Protein AF-A0AAW9K4K8-F1 (afdb_monomer)

Foldseek 3Di:
DDPLVVLVVVLVVQLVVLVVVLVVLVVVLVVLVVVLVVVVVVLVVVVVVDPDPPVVSVVVNVVSVVVNVVSVVVSVVVSVVSVVSNVVSVVVSVVVSVVVVVVD

Secondary structure (DSSP, 8-state):
--HHHHHHHHHHHHHHHHHHHHHHHHHHHHHHHHHHHHHHHHHHHHHHH-SS--HHHHHHHHHHHHHHHHHHHHHHHHHHHHHHHHHHHHHHHHHHHHHHHHH-

Sequence (104 aa):
MDKEEQLRKDYQQTRIRLEDQEDDIKALQRKGQKIAEEAYSELNYILLDRSENDDSLNEARIELTYLEEDLLAELNREKKKVILQQEDAEQQYKSDLKKLREGE

pLDDT: mean 91.82, std 9.55, range [55.84, 98.44]

Nearest PDB structures (foldseek):
  2i1k-assembly1_A  TM=5.585E-01  e=2.785E+00  Spodoptera frugiperda
  8i4v-assembly1_A  TM=3.124E-01  e=4.966E+00  Saccharomyces cerevisiae S288C

Radius of gyration: 23.29 Å; Cα contacts (8 Å, |Δi|>4): 38; chains: 1; bounding box: 54×18×63 Å

Solvent-accessible surface area (backbone atoms only — not comparable to full-atom values): 5731 Å² total; per-residue (Å²): 130,58,71,67,59,50,54,52,50,55,46,51,55,52,48,51,56,42,49,52,52,44,49,52,47,53,50,50,51,56,52,49,51,52,52,50,53,51,52,53,51,53,52,49,53,54,53,69,74,40,97,58,92,53,66,68,60,53,49,51,53,53,52,50,50,52,54,51,51,51,51,52,53,50,50,51,53,54,45,51,51,43,54,51,51,51,52,50,50,53,54,49,49,54,52,52,52,50,52,52,65,75,72,108

Mean predicted aligned error: 5.39 Å

Organism: Carnobacterium maltaromaticum (NCBI:txid2751)

Structure (mmCIF, N/CA/C/O backbone):
data_AF-A0AAW9K4K8-F1
#
_entry.id   AF-A0AAW9K4K8-F1
#
loop_
_atom_site.group_PDB
_atom_site.id
_atom_site.type_symbol
_atom_site.label_atom_id
_atom_site.label_alt_id
_atom_site.label_comp_id
_atom_site.label_asym_id
_atom_site.label_entity_id
_atom_site.label_seq_id
_atom_site.pdbx_PDB_ins_code
_atom_site.Cartn_x
_atom_site.Cartn_y
_atom_site.Cartn_z
_atom_site.occupancy
_atom_site.B_iso_or_equiv
_atom_site.auth_seq_id
_atom_site.auth_comp_id
_atom_site.auth_asym_id
_atom_site.auth_atom_id
_atom_site.pdbx_PDB_model_num
ATOM 1 N N . MET A 1 1 ? -28.124 -9.416 20.553 1.00 60.19 1 MET A N 1
ATOM 2 C CA . MET A 1 1 ? -26.661 -9.381 20.375 1.00 60.19 1 MET A CA 1
ATOM 3 C C . MET A 1 1 ? -26.151 -8.347 21.354 1.00 60.19 1 MET A C 1
ATOM 5 O O . MET A 1 1 ? -26.805 -7.316 21.473 1.00 60.19 1 MET A O 1
ATOM 9 N N . ASP A 1 2 ? -25.108 -8.665 22.112 1.00 87.50 2 ASP A N 1
ATOM 10 C CA . ASP A 1 2 ? -24.512 -7.726 23.063 1.00 87.50 2 ASP A CA 1
ATOM 11 C C . ASP A 1 2 ? -23.917 -6.522 22.307 1.00 87.50 2 ASP A C 1
ATOM 13 O O . ASP A 1 2 ? -23.418 -6.684 21.190 1.00 87.50 2 ASP A O 1
ATOM 17 N N . LYS A 1 3 ? -24.022 -5.313 22.868 1.00 88.88 3 LYS A N 1
ATOM 18 C CA . LYS A 1 3 ? -23.511 -4.086 22.236 1.00 88.88 3 LYS A CA 1
ATOM 19 C C . LYS A 1 3 ? -21.991 -4.130 22.098 1.00 88.88 3 LYS A C 1
ATOM 21 O O . LYS A 1 3 ? -21.478 -3.668 21.080 1.00 88.88 3 LYS A O 1
ATOM 26 N N . GLU A 1 4 ? -21.293 -4.725 23.066 1.00 92.06 4 GLU A N 1
ATOM 27 C CA . GLU A 1 4 ? -19.841 -4.934 22.997 1.00 92.06 4 GLU A CA 1
ATOM 28 C C . GLU A 1 4 ? -19.474 -5.886 21.845 1.00 92.06 4 GLU A C 1
ATOM 30 O O . GLU A 1 4 ? -18.580 -5.590 21.051 1.00 92.06 4 GLU A O 1
ATOM 35 N N . GLU A 1 5 ? -20.220 -6.983 21.683 1.00 93.00 5 GLU A N 1
ATOM 36 C CA . GLU A 1 5 ? -19.995 -7.956 20.605 1.00 93.00 5 GLU A CA 1
ATOM 37 C C . GLU A 1 5 ? -20.242 -7.347 19.215 1.00 93.00 5 GLU A C 1
ATOM 39 O O . GLU A 1 5 ? -19.490 -7.612 18.275 1.00 93.00 5 GLU A O 1
ATOM 44 N N . GLN A 1 6 ? -21.253 -6.482 19.078 1.00 94.44 6 GLN A N 1
ATOM 45 C CA . GLN A 1 6 ? -21.501 -5.756 17.830 1.00 94.44 6 GLN A CA 1
ATOM 46 C C . GLN A 1 6 ? -20.354 -4.783 17.507 1.00 94.44 6 GLN A C 1
ATOM 48 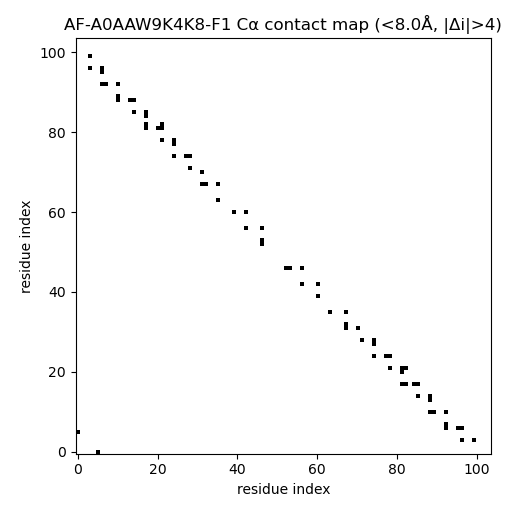O O . GLN A 1 6 ? -19.834 -4.808 16.393 1.00 94.44 6 GLN A O 1
ATOM 53 N N . LEU A 1 7 ? -19.902 -3.996 18.492 1.00 94.94 7 LEU A N 1
ATOM 54 C CA . LEU A 1 7 ? -18.758 -3.083 18.360 1.00 94.94 7 LEU A CA 1
ATOM 55 C C . LEU A 1 7 ? -17.489 -3.814 17.915 1.00 94.94 7 LEU A C 1
ATOM 57 O O . LEU A 1 7 ? -16.786 -3.367 17.007 1.00 94.94 7 LEU A O 1
ATOM 61 N N . ARG A 1 8 ? -17.213 -4.966 18.530 1.00 95.81 8 ARG A N 1
ATOM 62 C CA . ARG A 1 8 ? -16.065 -5.801 18.179 1.00 95.81 8 ARG A CA 1
ATOM 63 C C . ARG A 1 8 ? -16.162 -6.313 16.746 1.00 95.81 8 ARG A C 1
ATOM 65 O O . ARG A 1 8 ? -15.169 -6.275 16.020 1.00 95.81 8 ARG A O 1
ATOM 72 N N . LYS A 1 9 ? -17.338 -6.788 16.337 1.00 96.69 9 LYS A N 1
ATOM 73 C CA . LYS A 1 9 ? -17.560 -7.317 14.989 1.00 96.69 9 LYS A CA 1
ATOM 74 C C . LYS A 1 9 ? -17.381 -6.238 13.921 1.00 96.69 9 LYS A C 1
ATOM 76 O O . LYS A 1 9 ? -16.712 -6.491 12.920 1.00 96.69 9 LYS A O 1
ATOM 81 N N . ASP A 1 10 ? -17.920 -5.044 14.148 1.00 96.44 10 ASP A N 1
ATOM 82 C CA . ASP A 1 10 ? -17.820 -3.925 13.206 1.00 96.44 10 ASP A CA 1
ATOM 83 C C . ASP A 1 10 ? -16.368 -3.444 13.062 1.00 96.44 10 ASP A C 1
ATOM 85 O O . ASP A 1 10 ? -15.881 -3.219 11.946 1.00 96.44 10 ASP A O 1
ATOM 89 N N . TYR A 1 11 ? -15.636 -3.369 14.180 1.00 97.69 11 TYR A N 1
ATOM 90 C CA . TYR A 1 11 ? -14.204 -3.085 14.169 1.00 97.69 11 TYR A CA 1
ATOM 91 C C . TYR A 1 11 ? -13.419 -4.147 13.383 1.00 97.69 11 TYR A C 1
ATOM 93 O O . TYR A 1 11 ? -12.641 -3.797 12.498 1.00 97.69 11 TYR A O 1
ATOM 101 N N . GLN A 1 12 ? -13.658 -5.438 13.636 1.00 97.81 12 GLN A N 1
ATOM 102 C CA . GLN A 1 12 ? -12.972 -6.525 12.926 1.00 97.81 12 GLN A CA 1
ATOM 103 C C . GLN A 1 12 ? -13.233 -6.493 11.418 1.00 97.81 12 GLN A C 1
ATOM 105 O O . GLN A 1 12 ? -12.301 -6.646 10.634 1.00 97.81 12 GLN A O 1
ATOM 110 N N . GLN A 1 13 ? -14.477 -6.257 10.997 1.00 97.88 13 GLN A N 1
ATOM 111 C CA . GLN A 1 13 ? -14.809 -6.132 9.575 1.00 97.88 13 GLN A CA 1
ATOM 112 C C . GLN A 1 13 ? -14.094 -4.944 8.927 1.00 97.88 13 GLN A C 1
ATOM 114 O O . GLN A 1 13 ? -13.571 -5.061 7.818 1.00 97.88 13 GLN A O 1
ATOM 119 N N . THR A 1 14 ? -14.036 -3.813 9.631 1.00 97.94 14 THR A N 1
ATOM 120 C CA . THR A 1 14 ? -13.314 -2.624 9.166 1.00 97.94 14 THR A CA 1
ATOM 121 C C . THR A 1 14 ? -11.819 -2.903 9.047 1.00 97.94 14 THR A C 1
ATOM 123 O O . THR A 1 14 ? -11.215 -2.561 8.031 1.00 97.94 14 THR A O 1
ATOM 126 N N . ARG A 1 15 ? -11.237 -3.566 10.052 1.00 97.56 15 ARG A N 1
ATOM 127 C CA . ARG A 1 15 ? -9.823 -3.943 10.096 1.00 97.56 15 ARG A CA 1
ATOM 128 C C . ARG A 1 15 ? -9.445 -4.838 8.918 1.00 97.56 15 ARG A C 1
ATOM 130 O O . ARG A 1 15 ? -8.527 -4.484 8.191 1.00 97.56 15 ARG A O 1
ATOM 137 N N . ILE A 1 16 ? -10.197 -5.917 8.690 1.00 98.25 16 ILE A N 1
ATOM 138 C CA . ILE A 1 16 ? -9.959 -6.855 7.582 1.00 98.25 16 ILE A CA 1
ATOM 139 C C . ILE A 1 16 ? -9.993 -6.118 6.243 1.00 98.25 16 ILE A C 1
ATOM 141 O O . ILE A 1 16 ? -9.066 -6.233 5.454 1.00 98.25 16 ILE A O 1
ATOM 145 N N . ARG A 1 17 ? -11.012 -5.280 6.010 1.00 98.44 17 ARG A N 1
ATOM 146 C CA . ARG A 1 17 ? -11.123 -4.524 4.755 1.00 98.44 17 ARG A CA 1
ATOM 147 C C . ARG A 1 17 ? -9.918 -3.609 4.511 1.00 98.44 17 ARG A C 1
ATOM 149 O O . ARG A 1 17 ? -9.496 -3.448 3.372 1.00 98.44 17 ARG A O 1
ATOM 156 N N . LEU A 1 18 ? -9.405 -2.964 5.557 1.00 98.25 18 LEU A N 1
ATOM 157 C CA . LEU A 1 18 ? -8.235 -2.090 5.446 1.00 98.25 18 LEU A CA 1
ATOM 158 C C . LEU A 1 18 ? -6.938 -2.887 5.248 1.00 98.25 18 LEU A C 1
ATOM 160 O O . LEU A 1 18 ? -6.036 -2.413 4.565 1.00 98.25 18 LEU A O 1
ATOM 164 N N . GLU A 1 19 ? -6.833 -4.080 5.830 1.00 97.50 19 GLU A N 1
ATOM 165 C CA . GLU A 1 19 ? -5.705 -4.992 5.603 1.00 97.50 19 GLU A CA 1
ATOM 166 C C . GLU A 1 19 ? -5.707 -5.526 4.165 1.00 97.50 19 GLU A C 1
ATOM 168 O O . GLU A 1 19 ? -4.671 -5.472 3.506 1.00 97.50 19 GLU A O 1
ATOM 173 N N . ASP A 1 20 ? -6.874 -5.908 3.636 1.00 98.38 20 ASP A N 1
ATOM 174 C CA . ASP A 1 20 ? -7.034 -6.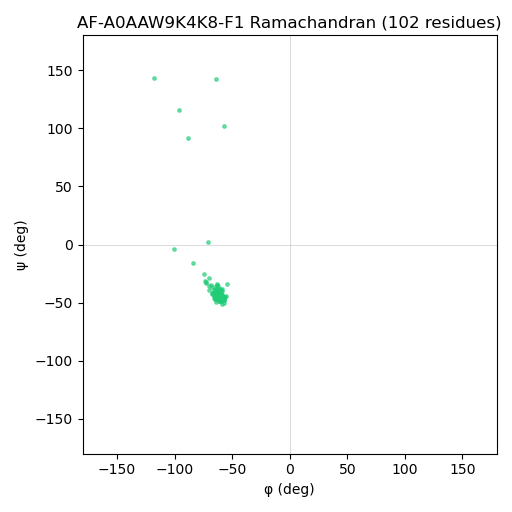318 2.236 1.00 98.38 20 ASP A CA 1
ATOM 175 C C . ASP A 1 20 ? -6.592 -5.195 1.277 1.00 98.38 20 ASP A C 1
ATOM 177 O O . ASP A 1 20 ? -5.830 -5.428 0.340 1.00 98.38 20 ASP A O 1
ATOM 181 N N . GLN A 1 21 ? -6.992 -3.946 1.549 1.00 98.31 21 GLN A N 1
ATOM 182 C CA . GLN A 1 21 ? -6.557 -2.783 0.763 1.00 98.31 21 GLN A CA 1
ATOM 183 C C . GLN A 1 21 ? -5.042 -2.555 0.829 1.00 98.31 21 GLN A C 1
ATOM 185 O O . GLN A 1 21 ? -4.418 -2.201 -0.173 1.00 98.31 21 GLN A O 1
ATOM 190 N N . GLU A 1 22 ? -4.428 -2.738 1.999 1.00 98.19 22 GLU A N 1
ATOM 191 C CA . GLU A 1 22 ? -2.977 -2.636 2.140 1.00 98.19 22 GLU A CA 1
ATOM 192 C C . GLU A 1 22 ? -2.258 -3.727 1.330 1.00 98.19 22 GLU A C 1
ATOM 194 O O . GLU A 1 22 ? -1.236 -3.461 0.686 1.00 98.19 22 GLU A O 1
ATOM 199 N N . ASP A 1 23 ? -2.789 -4.947 1.340 1.00 98.25 23 ASP A N 1
ATOM 200 C CA . ASP A 1 23 ? -2.226 -6.079 0.614 1.00 98.25 23 ASP A CA 1
ATOM 201 C C . ASP A 1 23 ? -2.382 -5.943 -0.904 1.00 98.25 23 ASP A C 1
ATOM 203 O O . ASP A 1 23 ? -1.430 -6.247 -1.635 1.00 98.25 23 ASP A O 1
ATOM 207 N N . ASP A 1 24 ? -3.492 -5.376 -1.377 1.00 98.25 24 ASP A N 1
ATOM 208 C CA . ASP A 1 24 ? -3.677 -4.987 -2.777 1.00 98.25 24 ASP A CA 1
ATOM 209 C C . ASP A 1 24 ? -2.617 -3.966 -3.216 1.00 98.25 24 ASP A C 1
ATOM 211 O O . ASP A 1 24 ? -1.973 -4.135 -4.257 1.00 98.25 24 ASP A O 1
ATOM 215 N N . ILE A 1 25 ? -2.349 -2.943 -2.397 1.00 98.06 25 ILE A N 1
ATOM 216 C CA . ILE A 1 25 ? -1.299 -1.954 -2.684 1.00 98.06 25 ILE A CA 1
ATOM 217 C C . ILE A 1 25 ? 0.076 -2.632 -2.756 1.00 98.06 25 ILE A C 1
ATOM 219 O O . ILE A 1 25 ? 0.839 -2.387 -3.694 1.00 98.06 25 ILE A O 1
ATOM 223 N N . LYS A 1 26 ? 0.401 -3.538 -1.824 1.00 97.12 26 LYS A N 1
ATOM 224 C CA . LYS A 1 26 ? 1.659 -4.312 -1.867 1.00 97.12 26 LYS A CA 1
ATOM 225 C C . LYS A 1 26 ? 1.742 -5.217 -3.097 1.00 97.12 26 LYS A C 1
ATOM 227 O O . LYS A 1 26 ? 2.835 -5.472 -3.608 1.00 97.12 26 LYS A O 1
ATOM 232 N N . ALA A 1 27 ? 0.624 -5.778 -3.551 1.00 97.94 27 ALA A N 1
ATOM 233 C CA . ALA A 1 27 ? 0.580 -6.581 -4.768 1.00 97.94 27 ALA A CA 1
ATOM 234 C C . ALA A 1 27 ? 0.851 -5.717 -6.008 1.00 97.94 27 ALA A C 1
ATOM 236 O O . ALA A 1 27 ? 1.648 -6.114 -6.861 1.00 97.94 27 ALA A O 1
ATOM 237 N N . LEU A 1 28 ? 0.274 -4.513 -6.071 1.00 97.25 28 LEU A N 1
ATOM 238 C CA . LEU A 1 28 ? 0.540 -3.542 -7.134 1.00 97.25 28 LEU A CA 1
ATOM 239 C C . LEU A 1 28 ? 2.000 -3.083 -7.147 1.00 97.25 28 LEU A C 1
ATOM 241 O O . LEU A 1 28 ? 2.595 -3.050 -8.219 1.00 97.25 28 LEU A O 1
ATOM 245 N N . GLN A 1 29 ? 2.602 -2.822 -5.982 1.00 95.56 29 GLN A N 1
ATOM 246 C CA . GLN A 1 29 ? 4.029 -2.482 -5.878 1.00 95.56 29 GLN A CA 1
ATOM 247 C C . GLN A 1 29 ? 4.913 -3.580 -6.481 1.00 95.56 29 GLN A C 1
ATOM 249 O O . GLN A 1 29 ? 5.735 -3.305 -7.352 1.00 95.56 29 GLN A O 1
ATOM 254 N N . ARG A 1 30 ? 4.692 -4.840 -6.082 1.00 96.75 30 ARG A N 1
ATOM 255 C CA . ARG A 1 30 ? 5.439 -5.996 -6.610 1.00 96.75 30 ARG A CA 1
ATOM 256 C C . ARG A 1 30 ? 5.242 -6.178 -8.114 1.00 96.75 30 ARG A C 1
ATOM 258 O O . ARG A 1 30 ? 6.188 -6.499 -8.826 1.00 96.75 30 ARG A O 1
ATOM 265 N N . LYS A 1 31 ? 4.015 -5.980 -8.603 1.00 96.88 31 LYS A N 1
ATOM 266 C CA . LYS A 1 31 ? 3.708 -6.067 -10.034 1.00 96.88 31 LYS A CA 1
ATOM 267 C C . LYS A 1 31 ? 4.398 -4.953 -10.825 1.00 96.88 31 LYS A C 1
ATOM 269 O O . LYS A 1 31 ? 4.951 -5.242 -11.878 1.00 96.88 31 LYS A O 1
ATOM 274 N N . GLY A 1 32 ? 4.373 -3.719 -10.323 1.00 94.06 32 GLY A N 1
ATOM 275 C CA . GLY A 1 32 ? 5.044 -2.574 -10.938 1.00 94.06 32 GLY A CA 1
ATOM 276 C C . GLY A 1 32 ? 6.552 -2.786 -11.044 1.00 94.06 32 GLY A C 1
ATOM 277 O O . GLY A 1 32 ? 7.095 -2.668 -12.135 1.00 94.06 32 GLY A O 1
ATOM 278 N N . GLN A 1 33 ? 7.191 -3.214 -9.950 1.00 94.38 33 GLN A N 1
ATOM 279 C CA . GLN A 1 33 ? 8.620 -3.556 -9.929 1.00 94.38 33 GLN A CA 1
ATOM 280 C C . GLN A 1 33 ? 8.967 -4.632 -10.956 1.00 94.38 33 GLN A C 1
ATOM 282 O O . GLN A 1 33 ? 9.884 -4.454 -11.746 1.00 94.38 33 GLN A O 1
ATOM 287 N N . LYS A 1 34 ? 8.184 -5.716 -11.011 1.00 96.69 34 LYS A N 1
ATOM 288 C CA . LYS A 1 34 ? 8.405 -6.784 -11.989 1.00 96.69 34 LYS A CA 1
ATOM 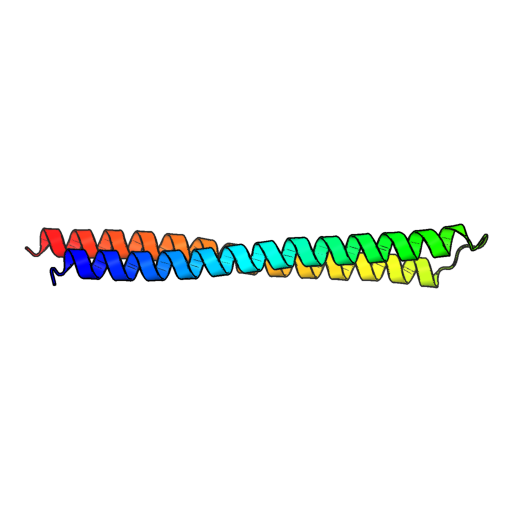289 C C . LYS A 1 34 ? 8.329 -6.275 -13.436 1.00 96.69 34 LYS A C 1
ATOM 291 O O . LYS A 1 34 ? 9.162 -6.646 -14.252 1.00 96.69 34 LYS A O 1
ATOM 296 N N . ILE A 1 35 ? 7.343 -5.432 -13.749 1.00 95.19 35 ILE A N 1
ATOM 297 C CA . ILE A 1 35 ? 7.191 -4.848 -15.092 1.00 95.19 35 ILE A CA 1
ATOM 298 C C . ILE A 1 35 ? 8.376 -3.930 -15.423 1.00 95.19 35 ILE A C 1
ATOM 300 O O . ILE A 1 35 ? 8.888 -3.982 -16.538 1.00 95.19 35 ILE A O 1
ATOM 304 N N . ALA A 1 36 ? 8.826 -3.112 -14.467 1.00 93.25 36 ALA A N 1
ATOM 305 C CA . ALA A 1 36 ? 9.986 -2.246 -14.654 1.00 93.25 36 ALA A CA 1
ATOM 306 C C . ALA A 1 36 ? 11.263 -3.069 -14.896 1.00 93.25 36 ALA A C 1
ATOM 308 O O . ALA A 1 36 ? 11.980 -2.814 -15.858 1.00 93.25 36 ALA A O 1
ATOM 309 N N . GLU A 1 37 ? 11.509 -4.107 -14.090 1.00 94.44 37 GLU A N 1
ATOM 310 C CA . GLU A 1 37 ? 12.635 -5.037 -14.259 1.00 94.44 37 GLU A CA 1
ATOM 311 C C . GLU A 1 37 ? 12.638 -5.709 -15.642 1.00 94.44 37 GLU A C 1
ATOM 313 O O . GLU A 1 37 ? 13.683 -5.761 -16.297 1.00 94.44 37 GLU A O 1
ATOM 318 N N . GLU A 1 38 ? 11.477 -6.187 -16.106 1.00 95.56 38 GLU A N 1
ATOM 319 C CA . GLU A 1 38 ? 11.310 -6.765 -17.447 1.00 95.56 38 GLU A CA 1
ATOM 320 C C . GLU A 1 38 ? 11.651 -5.732 -18.535 1.00 95.56 38 GLU A C 1
ATOM 322 O O . GLU A 1 38 ? 12.482 -6.003 -19.404 1.00 95.56 38 GLU A O 1
ATOM 327 N N . ALA A 1 39 ? 11.110 -4.514 -18.436 1.00 92.69 39 ALA A N 1
ATOM 328 C CA . ALA A 1 39 ? 11.361 -3.447 -19.402 1.00 92.69 39 ALA A CA 1
ATOM 329 C C . ALA A 1 39 ? 12.834 -2.991 -19.427 1.00 92.69 39 ALA A C 1
ATOM 331 O O . ALA A 1 39 ? 13.409 -2.808 -20.503 1.00 92.69 39 ALA A O 1
ATOM 332 N N . TYR A 1 40 ? 13.494 -2.865 -18.270 1.00 92.81 40 TYR A N 1
ATOM 333 C CA . TYR A 1 40 ? 14.929 -2.570 -18.216 1.00 92.81 40 TYR A CA 1
ATOM 334 C C . TYR A 1 40 ? 15.768 -3.690 -18.831 1.00 92.81 40 TYR A C 1
ATOM 336 O O . TYR A 1 40 ? 16.770 -3.413 -19.494 1.00 92.81 40 TYR A O 1
ATOM 344 N N . SER A 1 41 ? 15.388 -4.952 -18.611 1.00 91.44 41 SER A N 1
ATOM 345 C CA . SER A 1 41 ? 16.083 -6.099 -19.196 1.00 91.44 41 SER A CA 1
ATOM 346 C C . SER A 1 41 ? 16.003 -6.077 -20.723 1.00 91.44 41 SER A C 1
ATOM 348 O O . SER A 1 41 ? 17.031 -6.229 -21.387 1.00 91.44 41 SER A O 1
ATOM 350 N N . GLU A 1 42 ? 14.820 -5.801 -21.274 1.00 90.19 42 GLU A N 1
ATOM 351 C CA . GLU A 1 42 ? 14.604 -5.672 -22.717 1.00 90.19 42 GLU A CA 1
ATOM 352 C C . GLU A 1 42 ? 15.385 -4.493 -23.316 1.00 90.19 42 GLU A C 1
ATOM 354 O O . GLU A 1 42 ? 16.101 -4.671 -24.304 1.00 90.19 42 GLU A O 1
ATOM 359 N N . LEU A 1 43 ? 15.326 -3.310 -22.691 1.00 87.25 43 LEU A N 1
ATOM 360 C CA . LEU A 1 43 ? 16.085 -2.134 -23.135 1.00 87.25 43 LEU A CA 1
ATOM 361 C C . LEU A 1 43 ? 17.594 -2.403 -23.141 1.00 87.25 43 LEU A C 1
ATOM 363 O O . LEU A 1 43 ? 18.279 -2.075 -24.109 1.00 87.25 43 LEU A O 1
ATOM 367 N N . ASN A 1 44 ? 18.115 -3.038 -22.089 1.00 84.88 44 ASN A N 1
ATOM 368 C CA . ASN A 1 44 ? 19.532 -3.383 -22.006 1.00 84.88 44 ASN A CA 1
ATOM 369 C C . ASN A 1 44 ? 19.942 -4.412 -23.066 1.00 84.88 44 ASN A C 1
ATOM 371 O O . ASN A 1 44 ? 21.024 -4.287 -23.635 1.00 84.88 44 ASN A O 1
ATOM 375 N N . TYR A 1 45 ? 19.098 -5.408 -23.356 1.00 86.25 45 TYR A N 1
ATOM 376 C CA . TYR A 1 45 ? 19.368 -6.380 -24.417 1.00 86.25 45 TYR A CA 1
ATOM 377 C C . TYR A 1 45 ? 19.497 -5.698 -25.786 1.00 86.25 45 TYR A C 1
ATOM 379 O O . TYR A 1 45 ? 20.454 -5.956 -26.514 1.00 86.25 45 TYR A O 1
ATOM 387 N N . ILE A 1 46 ? 18.583 -4.778 -26.109 1.00 83.12 46 ILE A N 1
ATOM 388 C CA . ILE A 1 46 ? 18.611 -4.025 -27.372 1.00 83.12 46 ILE A CA 1
ATOM 389 C C . ILE A 1 46 ? 19.842 -3.110 -27.441 1.00 83.12 46 ILE A C 1
ATOM 391 O O . ILE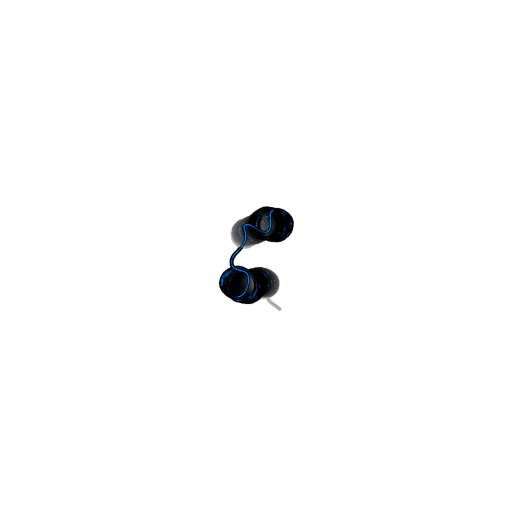 A 1 46 ? 20.505 -3.047 -28.475 1.00 83.12 46 ILE A O 1
ATOM 395 N N . LEU A 1 47 ? 20.167 -2.419 -26.344 1.00 77.75 47 LEU A N 1
ATOM 396 C CA . LEU A 1 47 ? 21.339 -1.543 -26.259 1.00 77.75 47 LEU A CA 1
ATOM 397 C C . LEU A 1 47 ? 22.662 -2.305 -26.412 1.00 77.75 47 LEU A C 1
ATOM 399 O O . LEU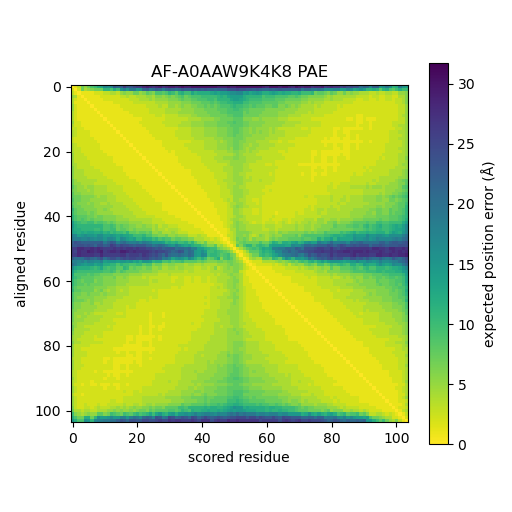 A 1 47 ? 23.606 -1.759 -26.966 1.00 77.75 47 LEU A O 1
ATOM 403 N N . LEU A 1 48 ? 22.751 -3.549 -25.935 1.00 77.69 48 LEU A N 1
ATOM 404 C CA . LEU A 1 48 ? 23.952 -4.379 -26.086 1.00 77.69 48 LEU A CA 1
ATOM 405 C C . LEU A 1 48 ? 24.143 -4.897 -27.519 1.00 77.69 48 LEU A C 1
ATOM 407 O O . LEU A 1 48 ? 25.282 -5.085 -27.945 1.00 77.69 48 LEU A O 1
ATOM 411 N N . ASP A 1 49 ? 23.052 -5.133 -28.252 1.00 77.19 49 ASP A N 1
ATOM 412 C CA . ASP A 1 49 ? 23.080 -5.573 -29.656 1.00 77.19 49 ASP A CA 1
ATOM 413 C C . ASP A 1 49 ? 23.475 -4.433 -30.617 1.00 77.19 49 ASP A C 1
ATOM 415 O O . ASP A 1 49 ? 24.044 -4.665 -31.685 1.00 77.19 49 ASP A O 1
ATOM 419 N N . ARG A 1 50 ? 23.234 -3.175 -30.224 1.00 68.81 50 ARG A N 1
ATOM 420 C CA . ARG A 1 50 ? 23.602 -1.984 -31.000 1.00 68.81 50 ARG A CA 1
ATOM 421 C C . ARG A 1 50 ? 24.945 -1.425 -30.523 1.00 68.81 50 ARG A C 1
ATOM 423 O O . ARG A 1 50 ? 25.070 -0.927 -29.416 1.00 68.81 50 ARG A O 1
ATOM 430 N N . SER A 1 51 ? 25.966 -1.444 -31.379 1.00 57.84 51 SER A N 1
ATOM 431 C CA . SER A 1 51 ? 27.309 -0.925 -31.057 1.00 57.84 51 SER A CA 1
ATOM 432 C C . SER A 1 51 ? 27.406 0.608 -30.941 1.00 57.84 51 SER A C 1
ATOM 434 O O . SER A 1 51 ? 28.506 1.130 -30.762 1.00 57.84 51 SER A O 1
ATOM 436 N N . GLU A 1 52 ? 26.300 1.337 -31.091 1.00 60.06 52 GLU A N 1
ATOM 437 C CA . GLU A 1 52 ? 26.242 2.802 -31.065 1.00 60.06 52 GLU A CA 1
ATOM 438 C C . GLU A 1 52 ? 25.361 3.288 -29.909 1.00 60.06 52 GLU A C 1
ATOM 440 O O . GLU A 1 52 ? 24.342 2.676 -29.594 1.00 60.06 52 GLU A O 1
ATOM 445 N N . ASN A 1 53 ? 25.762 4.405 -29.289 1.00 63.38 53 ASN A N 1
ATOM 446 C CA . ASN A 1 53 ? 24.946 5.138 -28.321 1.00 63.38 53 ASN A CA 1
ATOM 447 C C . ASN A 1 53 ? 23.621 5.539 -28.985 1.00 63.38 53 ASN A C 1
ATOM 449 O O . ASN A 1 53 ? 23.572 6.492 -29.759 1.00 63.38 53 ASN A O 1
ATOM 453 N N . ASP A 1 54 ? 22.559 4.799 -28.687 1.00 74.94 54 ASP A N 1
ATOM 454 C CA . ASP A 1 54 ? 21.205 5.134 -29.108 1.00 74.94 54 ASP A CA 1
ATOM 455 C C . ASP A 1 54 ? 20.595 6.053 -28.039 1.00 74.94 54 ASP A C 1
ATOM 457 O O . ASP A 1 54 ? 20.069 5.599 -27.017 1.00 74.94 54 ASP A O 1
ATOM 461 N N . ASP A 1 55 ? 20.755 7.364 -28.239 1.00 80.56 55 ASP A N 1
ATOM 462 C CA . ASP A 1 55 ? 20.288 8.399 -27.309 1.00 80.56 55 ASP A CA 1
ATOM 463 C C . ASP A 1 55 ? 18.790 8.247 -26.992 1.00 80.56 55 ASP A C 1
ATOM 465 O O . ASP A 1 55 ? 18.391 8.419 -25.843 1.00 80.56 55 ASP A O 1
ATOM 469 N N . SER A 1 56 ? 17.977 7.797 -27.955 1.00 81.81 56 SER A N 1
ATOM 470 C CA . SER A 1 56 ? 16.543 7.557 -27.754 1.00 81.81 56 SER A CA 1
ATOM 471 C C . SER A 1 56 ? 16.253 6.380 -26.816 1.00 81.81 56 SER A C 1
ATOM 473 O O . SER A 1 56 ? 15.305 6.431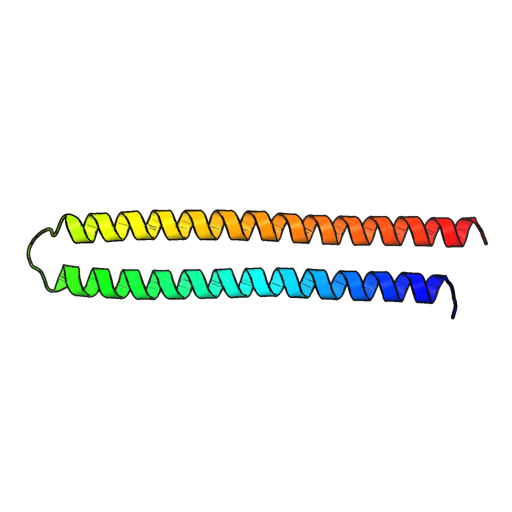 -26.035 1.00 81.81 56 SER A O 1
ATOM 475 N N . LEU A 1 57 ? 17.065 5.318 -26.839 1.00 81.81 57 LEU A N 1
ATOM 476 C CA . LEU A 1 57 ? 16.927 4.210 -25.884 1.00 81.81 57 LEU A 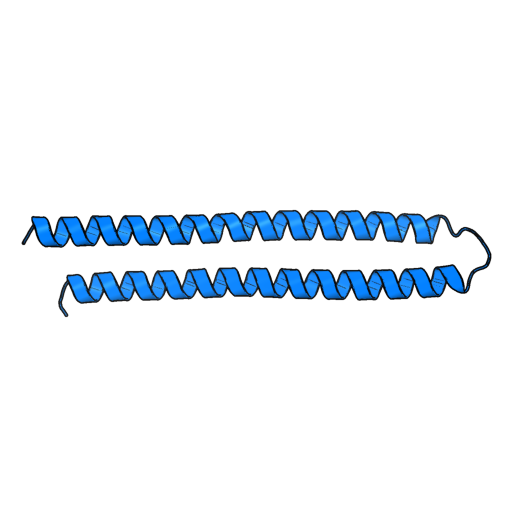CA 1
ATOM 477 C C . LEU A 1 57 ? 17.403 4.600 -24.477 1.00 81.81 57 LEU A C 1
ATOM 479 O O . LEU A 1 57 ? 16.839 4.137 -23.483 1.00 81.81 57 LEU A O 1
ATOM 483 N N . ASN A 1 58 ? 18.407 5.475 -24.374 1.00 83.19 58 ASN A N 1
ATOM 484 C CA . ASN A 1 58 ? 18.804 6.056 -23.091 1.00 83.19 58 ASN A CA 1
ATOM 485 C C . ASN A 1 58 ? 17.713 6.976 -22.521 1.00 83.19 58 ASN A C 1
ATOM 487 O O . ASN A 1 58 ? 17.429 6.889 -21.326 1.00 83.19 58 ASN A O 1
ATOM 491 N N . GLU A 1 59 ? 17.076 7.804 -23.353 1.00 88.75 59 GLU A N 1
ATOM 492 C CA . GLU A 1 59 ? 15.918 8.623 -22.971 1.00 88.75 59 GLU A CA 1
ATOM 493 C C . GLU A 1 59 ? 14.760 7.747 -22.478 1.00 88.75 59 GLU A C 1
ATOM 495 O O . GLU A 1 59 ? 14.260 7.966 -21.377 1.00 88.75 59 GLU A O 1
ATOM 500 N N . ALA A 1 60 ? 14.414 6.682 -23.210 1.00 88.50 60 ALA A N 1
ATOM 501 C CA . ALA A 1 60 ? 13.374 5.739 -22.797 1.00 88.50 60 ALA A CA 1
ATOM 502 C C . ALA A 1 60 ? 13.675 5.083 -21.437 1.00 88.50 60 ALA A C 1
ATOM 504 O O . ALA A 1 60 ? 12.776 4.904 -20.615 1.00 88.50 60 ALA A O 1
ATOM 505 N N . ARG A 1 61 ? 14.946 4.753 -21.163 1.00 87.19 61 ARG A N 1
ATOM 506 C CA . ARG A 1 61 ? 15.360 4.216 -19.859 1.00 87.19 61 ARG A CA 1
ATOM 507 C C . ARG A 1 61 ? 15.173 5.236 -18.734 1.00 87.19 61 ARG A C 1
ATOM 509 O O . ARG A 1 61 ? 14.747 4.854 -17.651 1.00 87.19 61 ARG A O 1
ATOM 516 N N . ILE A 1 62 ? 15.491 6.506 -18.985 1.00 91.44 62 ILE A N 1
ATOM 517 C CA . ILE A 1 62 ? 15.310 7.598 -18.017 1.00 91.44 62 ILE A CA 1
ATOM 518 C C . ILE A 1 62 ? 13.819 7.830 -17.741 1.00 91.44 62 ILE A C 1
ATOM 520 O O . ILE A 1 62 ? 13.417 7.921 -16.583 1.00 91.44 62 ILE A O 1
ATOM 524 N N . GLU A 1 63 ? 12.989 7.882 -18.784 1.00 93.56 63 GLU A N 1
ATOM 525 C CA . GLU A 1 63 ? 11.535 8.023 -18.640 1.00 93.56 63 GLU A CA 1
ATOM 526 C C . GLU A 1 63 ? 10.925 6.864 -17.844 1.00 93.56 63 GLU A C 1
ATOM 528 O O . GLU A 1 63 ? 10.107 7.096 -16.953 1.00 93.56 63 GLU A O 1
ATOM 533 N N . LEU A 1 64 ? 11.363 5.626 -18.102 1.00 93.31 64 LEU A N 1
ATOM 534 C CA . LEU A 1 64 ? 10.925 4.448 -17.350 1.00 93.31 64 LEU A CA 1
ATOM 535 C C . LEU A 1 64 ? 11.241 4.574 -15.852 1.00 93.31 64 LEU A C 1
ATOM 537 O O . LEU A 1 64 ? 10.399 4.230 -15.024 1.00 93.31 64 LEU A O 1
ATOM 541 N N . THR A 1 65 ? 12.413 5.114 -15.505 1.00 93.00 65 THR A N 1
ATOM 542 C CA . THR A 1 65 ? 12.800 5.379 -14.111 1.00 93.00 65 THR A CA 1
ATOM 543 C C . THR A 1 65 ? 11.883 6.398 -13.452 1.00 93.00 65 THR A C 1
ATOM 545 O O . THR A 1 65 ? 11.400 6.144 -12.352 1.00 93.00 65 THR A O 1
ATOM 548 N N . TYR A 1 66 ? 11.571 7.508 -14.123 1.00 96.56 66 TYR A N 1
ATOM 549 C CA . TYR A 1 66 ? 10.639 8.490 -13.565 1.00 96.56 66 TYR A CA 1
ATOM 550 C C . TYR A 1 66 ? 9.237 7.908 -13.359 1.00 96.56 66 TYR A C 1
ATOM 552 O O . TYR A 1 66 ? 8.634 8.118 -12.309 1.00 96.56 66 TYR A O 1
ATOM 560 N N . LEU A 1 67 ? 8.740 7.118 -14.313 1.00 95.12 67 LEU A N 1
ATOM 561 C CA . LEU A 1 67 ? 7.441 6.453 -14.187 1.00 95.12 67 LEU A CA 1
ATOM 562 C C . LEU A 1 67 ? 7.410 5.448 -13.026 1.00 95.12 67 LEU A C 1
ATOM 564 O O . LEU A 1 67 ? 6.406 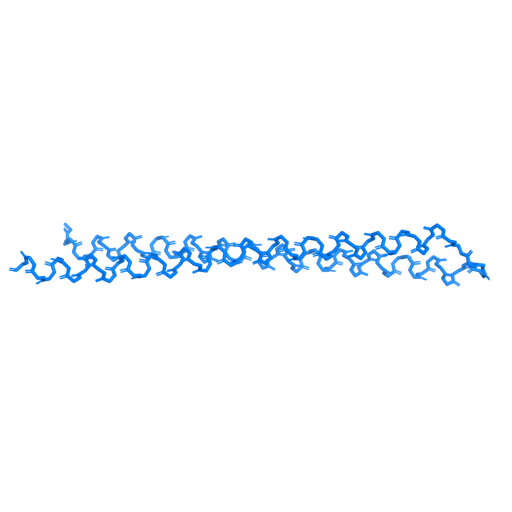5.352 -12.317 1.00 95.12 67 LEU A O 1
ATOM 568 N N . GLU A 1 68 ? 8.495 4.701 -12.822 1.00 94.56 68 GLU A N 1
ATOM 569 C CA . GLU A 1 68 ? 8.636 3.779 -11.695 1.00 94.56 68 GLU A CA 1
ATOM 570 C C . GLU A 1 68 ? 8.653 4.527 -10.354 1.00 94.56 68 GLU A C 1
ATOM 572 O O . GLU A 1 68 ? 7.931 4.152 -9.425 1.00 94.56 68 GLU A O 1
ATOM 577 N N . GLU A 1 69 ? 9.439 5.600 -10.254 1.00 95.81 69 GLU A N 1
ATOM 578 C CA . GLU A 1 69 ? 9.528 6.433 -9.053 1.00 95.81 69 GLU A CA 1
ATOM 579 C C . GLU A 1 69 ? 8.179 7.069 -8.701 1.00 95.81 69 GLU A C 1
ATOM 581 O O . GLU A 1 69 ? 7.752 6.996 -7.543 1.00 95.81 69 GLU A O 1
ATOM 586 N N . ASP A 1 70 ? 7.480 7.631 -9.689 1.00 97.00 70 ASP A N 1
ATOM 587 C CA . ASP A 1 70 ? 6.163 8.243 -9.510 1.00 97.00 70 ASP A CA 1
ATOM 588 C C . ASP A 1 70 ? 5.131 7.211 -9.040 1.00 97.00 70 ASP A C 1
ATOM 590 O O . ASP A 1 70 ? 4.437 7.431 -8.040 1.00 97.00 70 ASP A O 1
ATOM 594 N N . LEU A 1 71 ? 5.086 6.039 -9.682 1.00 95.19 71 LEU A N 1
ATOM 595 C CA . LEU A 1 71 ? 4.202 4.944 -9.281 1.00 95.19 71 LEU A CA 1
ATOM 596 C C . LEU A 1 71 ? 4.475 4.504 -7.835 1.00 95.19 71 LEU A C 1
ATOM 598 O O . LEU A 1 71 ? 3.546 4.349 -7.035 1.00 95.19 71 LEU A O 1
ATOM 602 N N . LEU A 1 72 ? 5.744 4.301 -7.471 1.00 95.75 72 LEU A N 1
ATOM 603 C CA . LEU A 1 72 ? 6.120 3.901 -6.115 1.00 95.75 72 LEU A CA 1
ATOM 604 C C . LEU A 1 72 ? 5.774 4.986 -5.092 1.00 95.75 72 LEU A C 1
ATOM 606 O O . LEU A 1 72 ? 5.311 4.665 -3.991 1.00 95.75 72 LEU A O 1
ATOM 610 N N . ALA A 1 73 ? 5.968 6.259 -5.433 1.00 97.44 73 ALA A N 1
ATOM 611 C CA . ALA A 1 73 ? 5.613 7.380 -4.576 1.00 97.44 73 ALA A CA 1
ATOM 612 C C . ALA A 1 73 ? 4.100 7.437 -4.320 1.00 97.44 73 ALA A C 1
ATOM 614 O O . ALA A 1 73 ? 3.681 7.598 -3.168 1.00 97.44 73 ALA A O 1
ATOM 615 N N . GLU A 1 74 ? 3.277 7.262 -5.353 1.00 97.81 74 GLU A N 1
ATOM 616 C CA . GLU A 1 74 ? 1.819 7.226 -5.228 1.00 97.81 74 GLU A CA 1
ATOM 617 C C . GLU A 1 74 ? 1.343 6.038 -4.388 1.00 97.81 74 GLU A C 1
ATOM 619 O O . GLU A 1 74 ? 0.614 6.229 -3.410 1.00 97.81 74 GLU A O 1
ATOM 624 N N . LEU A 1 75 ? 1.824 4.827 -4.679 1.00 97.38 75 LEU A N 1
ATOM 625 C CA . LEU A 1 75 ? 1.460 3.629 -3.917 1.00 97.38 75 LEU A CA 1
ATOM 626 C C . LEU A 1 75 ? 1.871 3.745 -2.441 1.00 97.38 75 LEU A C 1
ATOM 628 O O . LEU A 1 75 ? 1.116 3.351 -1.553 1.00 97.38 75 LEU A O 1
ATOM 632 N N . ASN A 1 76 ? 3.031 4.340 -2.146 1.00 97.25 76 ASN A N 1
ATOM 633 C CA . ASN A 1 76 ? 3.456 4.588 -0.766 1.00 97.25 76 ASN A CA 1
ATOM 634 C C . ASN A 1 76 ? 2.581 5.628 -0.052 1.00 97.25 76 ASN A C 1
ATOM 636 O O . ASN A 1 76 ? 2.302 5.478 1.142 1.00 97.25 76 ASN A O 1
ATOM 640 N N . ARG A 1 77 ? 2.124 6.671 -0.758 1.00 98.19 77 ARG A N 1
ATOM 641 C CA . ARG A 1 77 ? 1.181 7.654 -0.204 1.00 98.19 77 ARG A CA 1
ATOM 642 C C . ARG A 1 77 ? -0.152 6.998 0.139 1.00 98.19 77 ARG A C 1
ATOM 644 O O . ARG A 1 77 ? -0.648 7.215 1.243 1.00 98.19 77 ARG A O 1
ATOM 651 N N . GLU A 1 78 ? -0.700 6.179 -0.754 1.00 98.00 78 GLU A N 1
ATOM 652 C CA . GLU A 1 78 ? -1.953 5.459 -0.496 1.00 98.00 78 GLU A CA 1
ATOM 653 C C . GLU A 1 78 ? -1.804 4.447 0.640 1.00 98.00 78 GLU A C 1
ATOM 655 O O . GLU A 1 78 ? -2.610 4.446 1.571 1.00 98.00 78 GLU A O 1
ATOM 660 N N . LYS A 1 79 ? -0.711 3.674 0.663 1.00 97.81 79 LYS A N 1
ATOM 661 C CA . LYS A 1 79 ? -0.420 2.753 1.770 1.00 97.81 79 LYS A CA 1
ATOM 662 C C . LYS A 1 79 ? -0.400 3.476 3.116 1.00 97.81 79 LYS A C 1
ATOM 664 O O . LYS A 1 79 ? -0.984 3.001 4.087 1.00 97.81 79 LYS A O 1
ATOM 669 N N . LYS A 1 80 ? 0.242 4.647 3.180 1.00 98.12 80 LYS A N 1
ATOM 670 C CA . LYS A 1 80 ? 0.286 5.456 4.403 1.00 98.12 80 LYS A CA 1
ATOM 671 C C . LYS A 1 80 ? -1.111 5.893 4.850 1.00 98.12 80 LYS A C 1
ATOM 673 O O . LYS A 1 80 ? -1.382 5.875 6.046 1.00 98.12 80 LYS A O 1
ATOM 678 N N . LYS A 1 81 ? -1.999 6.267 3.922 1.00 98.31 81 LYS A N 1
ATOM 679 C CA . LYS A 1 81 ? -3.391 6.618 4.254 1.00 98.31 81 LYS A CA 1
ATOM 680 C C . LYS A 1 81 ? -4.140 5.430 4.853 1.00 98.31 81 LYS A C 1
ATOM 682 O O . LYS A 1 81 ? -4.813 5.608 5.861 1.00 98.31 81 LYS A O 1
ATOM 687 N N . VAL A 1 82 ? -3.987 4.238 4.278 1.00 98.19 82 VAL A N 1
ATOM 688 C CA . VAL A 1 82 ? -4.622 3.014 4.793 1.00 98.19 82 VAL A CA 1
ATOM 689 C C . VAL A 1 82 ? -4.121 2.681 6.203 1.00 98.19 82 VAL A C 1
ATOM 691 O O . VAL A 1 82 ? -4.927 2.386 7.080 1.00 98.19 82 VAL A O 1
ATOM 694 N N . ILE A 1 83 ? -2.815 2.809 6.463 1.00 97.44 83 ILE A N 1
ATOM 695 C CA . ILE A 1 83 ? -2.244 2.612 7.809 1.00 97.44 83 ILE A CA 1
ATOM 696 C C . ILE A 1 83 ? -2.826 3.617 8.814 1.00 97.44 83 ILE A C 1
ATOM 698 O O . ILE A 1 83 ? -3.203 3.233 9.917 1.00 97.44 83 ILE A O 1
ATOM 702 N N . LEU A 1 84 ? -2.964 4.889 8.436 1.00 98.25 84 LEU A N 1
ATOM 703 C CA . LEU A 1 84 ? -3.589 5.886 9.312 1.00 98.25 84 LEU A CA 1
ATOM 704 C C . LEU A 1 84 ? -5.064 5.555 9.585 1.00 98.25 84 LEU A C 1
ATOM 706 O O . LEU A 1 84 ? -5.506 5.621 10.724 1.00 98.25 84 LEU A O 1
ATOM 710 N N . GLN A 1 85 ? -5.815 5.109 8.574 1.00 98.31 85 GLN A N 1
ATOM 711 C CA . GLN A 1 85 ? -7.204 4.665 8.753 1.00 98.31 85 GLN A CA 1
ATOM 712 C C . GLN A 1 85 ? -7.316 3.447 9.678 1.00 98.31 85 GLN A C 1
ATOM 714 O O . GLN A 1 85 ? -8.276 3.328 10.439 1.00 98.31 85 GLN A O 1
ATOM 719 N N . GLN A 1 86 ? -6.341 2.541 9.621 1.00 97.94 86 GLN A N 1
ATOM 720 C CA . GLN A 1 86 ? -6.241 1.403 10.527 1.00 97.94 86 GLN A CA 1
ATOM 721 C C . GLN A 1 86 ? -6.017 1.851 11.981 1.00 97.94 86 GLN A C 1
ATOM 723 O O . GLN A 1 86 ? -6.657 1.319 12.890 1.00 97.94 86 GLN A O 1
ATOM 728 N N . GLU A 1 87 ? -5.128 2.822 12.204 1.00 97.94 87 GLU A N 1
ATOM 729 C CA . GLU A 1 87 ? -4.876 3.413 13.525 1.00 97.94 87 GLU A CA 1
ATOM 730 C C . GLU A 1 87 ? -6.109 4.160 14.055 1.00 97.94 87 GLU A C 1
ATOM 732 O O . GLU A 1 87 ? -6.496 3.969 15.210 1.00 97.94 87 GLU A O 1
ATOM 737 N N . ASP A 1 88 ? -6.771 4.946 13.205 1.00 98.12 88 ASP A N 1
ATOM 738 C CA . ASP A 1 88 ? -7.992 5.674 13.552 1.00 98.12 88 ASP A CA 1
ATOM 739 C C . ASP A 1 88 ? -9.125 4.714 13.945 1.00 98.12 88 ASP A C 1
ATOM 741 O O . ASP A 1 88 ? -9.796 4.924 14.958 1.00 98.12 88 ASP A O 1
ATOM 745 N N . ALA A 1 89 ? -9.309 3.621 13.195 1.00 97.69 89 ALA A N 1
ATOM 746 C CA . ALA A 1 89 ? -10.305 2.596 13.506 1.00 97.69 89 ALA A CA 1
ATOM 747 C C . ALA A 1 89 ? -10.048 1.929 14.871 1.00 97.69 89 ALA A C 1
ATOM 749 O O . ALA A 1 89 ? -10.986 1.711 15.640 1.00 97.69 89 ALA A O 1
ATOM 750 N N . GLU A 1 90 ? -8.785 1.644 15.200 1.00 97.94 90 GLU A N 1
ATOM 751 C CA . GLU A 1 90 ? -8.378 1.090 16.498 1.00 97.94 90 GLU A CA 1
ATOM 752 C C . GLU A 1 90 ? -8.650 2.071 17.650 1.00 97.94 90 GLU A C 1
ATOM 754 O O . GLU A 1 90 ? -9.170 1.681 18.700 1.00 97.94 90 GLU A O 1
ATOM 759 N N . GLN A 1 91 ? -8.313 3.352 17.471 1.00 97.88 91 GLN A N 1
ATOM 760 C CA . GLN A 1 91 ? -8.558 4.387 18.480 1.00 97.88 91 GLN A CA 1
ATOM 761 C C . GLN A 1 91 ? -10.053 4.613 18.703 1.00 97.88 91 GLN A C 1
ATOM 763 O O . GLN A 1 91 ? -10.503 4.710 19.849 1.00 97.88 91 GLN A O 1
ATOM 768 N N . GLN A 1 92 ? -10.831 4.649 17.620 1.00 97.44 92 GLN A N 1
ATOM 769 C CA . GLN A 1 92 ? -12.278 4.803 17.685 1.00 97.44 92 GLN A CA 1
ATOM 770 C C . GLN A 1 92 ? -12.921 3.622 18.419 1.00 97.44 92 GLN A C 1
ATOM 772 O O . GLN A 1 92 ? -13.672 3.837 19.369 1.00 97.44 92 GLN A O 1
ATOM 777 N N . TYR A 1 93 ? -12.548 2.387 18.070 1.00 97.38 93 TYR A N 1
ATOM 778 C CA . TYR A 1 93 ? -13.032 1.187 18.754 1.00 97.38 93 TYR A CA 1
ATOM 779 C C . TYR A 1 93 ? -12.722 1.212 20.258 1.00 97.38 93 TYR A C 1
ATOM 781 O O . TYR A 1 93 ? -13.614 0.993 21.078 1.00 97.38 93 TYR A O 1
ATOM 789 N N . LYS A 1 94 ? -11.484 1.548 20.646 1.00 96.75 94 LYS A N 1
ATOM 790 C CA . LYS A 1 94 ? -11.095 1.683 22.062 1.00 96.75 94 LYS A CA 1
ATOM 791 C C . LYS A 1 94 ? -11.907 2.747 22.796 1.00 96.75 94 LYS A C 1
ATOM 793 O O . LYS A 1 94 ? -12.296 2.536 23.946 1.00 96.75 94 LYS A O 1
ATOM 798 N N . SER A 1 95 ? -12.147 3.884 22.147 1.00 96.94 95 SER A N 1
ATOM 799 C CA . SER A 1 95 ? -12.937 4.988 22.696 1.00 96.94 95 SER A CA 1
ATOM 800 C C . SER A 1 95 ? -14.387 4.573 22.933 1.00 96.94 95 SE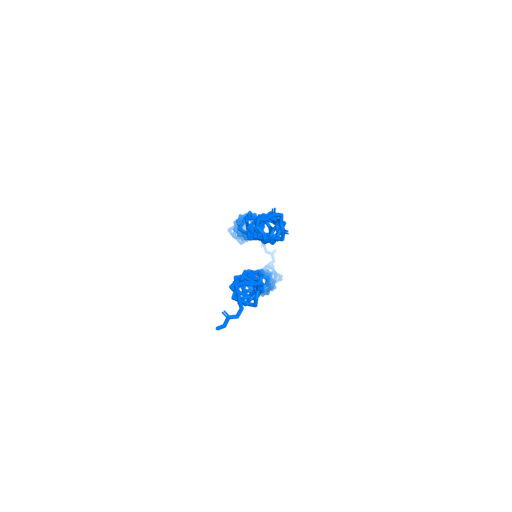R A C 1
ATOM 802 O O . SER A 1 95 ? -14.926 4.794 24.018 1.00 96.94 95 SER A O 1
ATOM 804 N N . ASP A 1 96 ? -15.004 3.919 21.952 1.00 95.75 96 ASP A N 1
ATOM 805 C CA . ASP A 1 96 ? -16.398 3.489 22.039 1.00 95.75 96 ASP A CA 1
ATOM 806 C C . ASP A 1 96 ? -16.584 2.357 23.050 1.00 95.75 96 ASP A C 1
ATOM 808 O O . ASP A 1 96 ? -17.524 2.394 23.844 1.00 95.75 96 ASP A O 1
ATOM 812 N N . LEU A 1 97 ? -15.639 1.415 23.111 1.00 95.25 97 LEU A N 1
ATOM 813 C CA . LEU A 1 97 ? -15.628 0.356 24.117 1.00 95.25 97 LEU A CA 1
ATOM 814 C C . LEU A 1 97 ? -15.525 0.920 25.539 1.00 95.25 97 LEU A C 1
ATOM 816 O O . LEU A 1 97 ? -16.226 0.471 26.444 1.00 95.25 97 LEU A O 1
ATOM 820 N N . LYS A 1 98 ? -14.669 1.927 25.744 1.00 95.25 98 LYS A N 1
ATOM 821 C CA . LYS A 1 98 ? -14.545 2.607 27.036 1.00 95.25 98 LYS A CA 1
ATOM 822 C C . LYS A 1 98 ? -15.854 3.293 27.431 1.00 95.25 98 LYS A C 1
ATOM 824 O O . LYS A 1 98 ? -16.315 3.102 28.549 1.00 95.25 98 LYS A O 1
ATOM 829 N N . LYS A 1 99 ? -16.467 4.049 26.516 1.00 94.75 99 LYS A N 1
ATOM 830 C CA . LYS A 1 99 ? -17.746 4.736 26.768 1.00 94.75 99 LYS A CA 1
ATOM 831 C C . LYS A 1 99 ? -18.878 3.764 27.074 1.00 94.75 99 LYS A C 1
ATOM 833 O O . LYS A 1 99 ? -19.710 4.074 27.917 1.00 94.75 99 LYS A O 1
ATOM 838 N N . LEU A 1 100 ? -18.914 2.616 26.393 1.00 92.88 100 LEU A N 1
ATOM 839 C CA . LEU A 1 100 ? -19.901 1.575 26.662 1.00 92.88 100 LEU A CA 1
ATOM 840 C C . LEU A 1 100 ? -19.755 1.064 28.100 1.00 92.88 100 LEU A C 1
ATOM 842 O O . LEU A 1 100 ? -20.729 1.066 28.837 1.00 92.88 100 LEU A O 1
ATOM 846 N N . ARG A 1 101 ? -18.526 0.744 28.521 1.00 90.81 101 ARG A N 1
ATOM 847 C CA . ARG A 1 101 ? -18.226 0.232 29.869 1.00 90.81 101 ARG A CA 1
ATOM 848 C C . ARG A 1 101 ? -18.390 1.255 30.993 1.00 90.81 101 ARG A C 1
ATOM 850 O O . ARG A 1 101 ? -18.626 0.865 32.125 1.00 90.81 101 ARG A O 1
ATOM 857 N N . GLU A 1 102 ? -18.195 2.543 30.716 1.00 89.56 102 GLU A N 1
ATOM 858 C CA . GLU A 1 102 ? -18.398 3.628 31.694 1.00 89.56 102 GLU A CA 1
ATOM 859 C C . GLU A 1 102 ? -19.867 4.083 31.784 1.00 89.56 102 GLU A C 1
ATOM 861 O O . GLU A 1 102 ? -20.229 4.793 32.722 1.00 89.56 102 GLU A O 1
ATOM 866 N N . GLY A 1 103 ? -20.694 3.726 30.795 1.00 75.81 103 GLY A N 1
ATOM 867 C CA . GLY A 1 103 ? -22.127 4.032 30.742 1.00 75.81 103 GLY A CA 1
ATOM 868 C C . GLY A 1 103 ? -23.046 2.871 31.142 1.00 75.81 103 GLY A C 1
ATOM 869 O O . GLY A 1 103 ? -24.264 3.065 31.174 1.00 75.81 103 GLY A O 1
ATOM 870 N N . GLU A 1 104 ? -22.474 1.697 31.409 1.00 55.84 104 GLU A N 1
ATOM 871 C CA . GLU A 1 104 ? -23.106 0.516 32.020 1.00 55.84 104 GLU A CA 1
ATOM 872 C C . GLU A 1 104 ? -22.894 0.503 33.540 1.00 55.84 104 GLU A C 1
ATOM 874 O O . GLU A 1 104 ? -23.848 0.103 34.248 1.00 55.84 104 GLU A O 1
#